Protein AF-A0A383BSN8-F1 (afdb_monomer_lite)

pLDDT: mean 92.48, std 5.54, range [63.84, 98.31]

Radius of gyration: 24.37 Å; chains: 1; bounding box: 57×32×52 Å

Sequence (77 aa):
ALLAAEVGQILPPVEITRAYVIVKLENREDIDEVDWEVKREVIRKSLLSQRENEVLGAWVTELREKADIVDNRKYYF

Foldseek 3Di:
DLVPDDAQDWDDFDDDPPDTDIDHRPDDDDDPVVVCVVVVVVVVVVVVVVVVVVVVVVVVVVVVVPDPDDDPVVVPD

InterPro domains:
  IPR046357 Peptidyl-prolyl cis-trans isomerase domain superfamily [G3DSA:3.10.50.40] (6-30)

Structure (mmCIF, N/CA/C/O backbone):
data_AF-A0A383BSN8-F1
#
_entry.id   AF-A0A383BSN8-F1
#
loop_
_atom_site.group_PDB
_atom_site.id
_atom_site.type_symbol
_atom_site.label_atom_id
_atom_site.label_alt_id
_atom_site.label_comp_id
_atom_site.label_asym_id
_atom_site.label_entity_id
_atom_site.label_seq_id
_atom_site.pdbx_PDB_ins_code
_atom_site.Cartn_x
_atom_site.Cartn_y
_atom_site.Cartn_z
_atom_site.occupancy
_atom_site.B_iso_or_equiv
_atom_site.auth_seq_id
_atom_site.auth_comp_id
_atom_site.auth_asym_id
_atom_site.auth_atom_id
_atom_site.pdbx_PDB_model_num
ATOM 1 N N . ALA A 1 1 ? -9.056 -9.687 8.661 1.00 77.00 1 ALA A N 1
ATOM 2 C CA . ALA A 1 1 ? -9.596 -10.205 9.935 1.00 77.00 1 ALA A CA 1
ATOM 3 C C . ALA A 1 1 ? -10.154 -9.073 10.805 1.00 77.00 1 ALA A C 1
ATOM 5 O O . ALA A 1 1 ? -11.359 -9.029 10.980 1.00 77.00 1 ALA A O 1
ATOM 6 N N . LEU A 1 2 ? -9.338 -8.105 11.247 1.00 85.44 2 LEU A N 1
ATOM 7 C CA . LEU A 1 2 ? -9.792 -6.996 12.111 1.00 85.44 2 LEU A CA 1
ATOM 8 C C . LEU A 1 2 ? -10.874 -6.088 11.485 1.00 85.44 2 LEU A C 1
ATOM 10 O O . LEU A 1 2 ? -11.814 -5.698 12.166 1.00 85.44 2 LEU A O 1
ATOM 14 N N . LEU A 1 3 ? -10.787 -5.808 10.178 1.00 85.12 3 LEU A N 1
ATOM 15 C CA . LEU A 1 3 ? -11.788 -5.002 9.455 1.00 85.12 3 LEU A CA 1
ATOM 16 C C . LEU A 1 3 ? -13.200 -5.614 9.458 1.00 85.12 3 LEU A C 1
ATOM 18 O O . LEU A 1 3 ? -14.176 -4.884 9.352 1.00 85.12 3 LEU A O 1
ATOM 22 N N . ALA A 1 4 ? -13.305 -6.938 9.585 1.00 87.81 4 ALA A N 1
ATOM 23 C CA . ALA A 1 4 ? -14.577 -7.659 9.610 1.00 87.81 4 ALA A CA 1
ATOM 24 C C . ALA A 1 4 ? -15.045 -8.000 11.036 1.00 87.81 4 ALA A C 1
ATOM 26 O O . ALA A 1 4 ? -16.111 -8.581 11.193 1.00 87.81 4 ALA A O 1
ATOM 27 N N . ALA A 1 5 ? -14.248 -7.682 12.062 1.00 90.25 5 ALA A N 1
ATOM 28 C CA . ALA A 1 5 ? -14.585 -7.986 13.447 1.00 90.25 5 ALA A CA 1
ATOM 29 C C . ALA A 1 5 ? -15.659 -7.031 13.983 1.00 90.25 5 ALA A C 1
ATOM 31 O O . ALA A 1 5 ? -15.717 -5.862 13.582 1.00 90.25 5 ALA A O 1
ATOM 32 N N . GLU A 1 6 ? -16.471 -7.518 14.913 1.00 91.50 6 GLU A N 1
ATOM 33 C CA . GLU A 1 6 ? -17.398 -6.697 15.689 1.00 91.50 6 GLU A CA 1
ATOM 34 C C . GLU A 1 6 ? -16.684 -6.030 16.869 1.00 91.50 6 GLU A C 1
ATOM 36 O O . GLU A 1 6 ? -15.684 -6.534 17.389 1.00 91.50 6 GLU A O 1
ATOM 41 N N . VAL A 1 7 ? -17.181 -4.868 17.300 1.00 92.81 7 VAL A N 1
ATOM 42 C CA . VAL A 1 7 ? -16.635 -4.180 18.477 1.00 92.81 7 VAL A CA 1
ATOM 43 C C . VAL A 1 7 ? -16.830 -5.068 19.709 1.00 92.81 7 VAL A C 1
ATOM 45 O O . VAL A 1 7 ? -17.906 -5.606 19.944 1.00 92.81 7 VAL A O 1
ATOM 48 N N . GLY A 1 8 ? -15.766 -5.250 20.485 1.00 92.19 8 GLY A N 1
ATOM 49 C CA . GLY A 1 8 ? -15.692 -6.165 21.620 1.00 92.19 8 GLY A CA 1
ATOM 50 C C . GLY A 1 8 ? -15.229 -7.581 21.264 1.00 92.19 8 GLY A C 1
ATOM 51 O O . GLY A 1 8 ? -14.849 -8.328 22.168 1.00 92.19 8 GLY A O 1
ATOM 52 N N . GLN A 1 9 ? -15.200 -7.954 19.980 1.00 93.75 9 GLN A N 1
ATOM 53 C CA . GLN A 1 9 ? -14.797 -9.289 19.548 1.00 93.75 9 GLN A CA 1
ATOM 54 C C . GLN A 1 9 ? -13.293 -9.511 19.745 1.00 93.75 9 GLN A C 1
ATOM 56 O O . GLN A 1 9 ? -12.460 -8.700 19.330 1.00 93.75 9 GLN A O 1
ATOM 61 N N . ILE A 1 10 ? -12.951 -10.658 20.336 1.00 93.19 10 ILE A N 1
ATOM 62 C CA . ILE A 1 10 ? -11.581 -11.171 20.395 1.00 93.19 10 ILE A CA 1
ATOM 63 C C . ILE A 1 10 ? -11.342 -12.034 19.156 1.00 93.19 10 ILE A C 1
ATOM 65 O O . ILE A 1 10 ? -12.083 -12.981 18.887 1.00 93.19 10 ILE A O 1
ATOM 69 N N . LEU A 1 11 ? -10.309 -11.696 18.392 1.00 91.69 11 LEU A N 1
ATOM 70 C CA . LEU A 1 11 ? -9.906 -12.439 17.204 1.00 91.69 11 LEU A CA 1
ATOM 71 C C . LEU A 1 11 ? -9.099 -13.691 17.583 1.00 91.69 11 LEU A C 1
ATOM 73 O O . LEU A 1 11 ? -8.361 -13.664 18.574 1.00 91.69 11 LEU A O 1
ATOM 77 N N . PRO A 1 12 ? -9.178 -14.768 16.778 1.00 90.75 12 PRO A N 1
ATOM 78 C CA . PRO A 1 12 ? -8.251 -15.890 16.889 1.00 90.75 12 PRO A CA 1
ATOM 79 C C . PRO A 1 12 ? -6.787 -15.420 16.816 1.00 90.75 12 PRO A C 1
ATOM 81 O O . PRO A 1 12 ? -6.530 -14.379 16.202 1.00 90.75 12 PRO A O 1
ATOM 84 N N . PRO A 1 13 ? -5.830 -16.175 17.394 1.00 92.00 13 PRO A N 1
ATOM 85 C CA . PRO A 1 13 ? -4.418 -15.812 17.369 1.00 92.00 13 PRO A CA 1
ATOM 86 C C . PRO A 1 13 ? -3.948 -15.502 15.949 1.00 92.00 13 PRO A C 1
ATOM 88 O O . PRO A 1 13 ? -4.069 -16.330 15.045 1.00 92.00 13 PRO A O 1
ATOM 91 N N . VAL A 1 14 ? -3.419 -14.296 15.760 1.00 90.56 14 VAL A N 1
ATOM 92 C CA . VAL A 1 14 ? -2.854 -13.858 14.487 1.00 90.56 14 VAL A CA 1
ATOM 93 C C . VAL A 1 14 ? -1.355 -14.087 14.542 1.00 90.56 14 VAL A C 1
ATOM 95 O O . VAL A 1 14 ? -0.670 -13.578 15.432 1.00 90.56 14 VAL A O 1
ATOM 98 N N . GLU A 1 15 ? -0.852 -14.864 13.593 1.00 92.62 15 GLU A N 1
ATOM 99 C CA . GLU A 1 15 ? 0.579 -15.065 13.425 1.00 92.62 15 GLU A CA 1
ATOM 100 C C . GLU A 1 15 ? 1.210 -13.819 12.794 1.00 92.62 15 GLU A C 1
ATOM 102 O O . GLU A 1 15 ? 0.768 -13.318 11.759 1.00 92.62 15 GLU A O 1
ATOM 107 N N . ILE A 1 16 ? 2.257 -13.317 13.439 1.00 91.31 16 ILE A N 1
ATOM 108 C CA . ILE A 1 16 ? 3.166 -12.308 12.902 1.00 91.31 16 ILE A CA 1
ATOM 109 C C . ILE A 1 16 ? 4.564 -12.918 12.801 1.00 91.31 16 ILE A C 1
ATOM 111 O O . ILE A 1 16 ? 4.842 -13.944 13.414 1.00 91.31 16 ILE A O 1
ATOM 115 N N . THR A 1 17 ? 5.477 -12.266 12.075 1.00 90.75 17 THR A N 1
ATOM 116 C CA . THR A 1 17 ? 6.794 -12.803 11.670 1.00 90.75 17 THR A CA 1
ATOM 117 C C . THR A 1 17 ? 7.597 -13.517 12.770 1.00 90.75 17 THR A C 1
ATOM 119 O O . THR A 1 17 ? 8.451 -14.339 12.454 1.00 90.75 17 THR A O 1
ATOM 122 N N . ARG A 1 18 ? 7.389 -13.190 14.054 1.00 91.50 18 ARG A N 1
ATOM 123 C CA . ARG A 1 18 ? 8.100 -13.810 15.187 1.00 91.50 18 ARG A CA 1
ATOM 124 C C . ARG A 1 18 ? 7.232 -14.086 16.422 1.00 91.50 18 ARG A C 1
ATOM 126 O O . ARG A 1 18 ? 7.791 -14.322 17.489 1.00 91.50 18 ARG A O 1
ATOM 133 N N . ALA A 1 19 ? 5.906 -13.998 16.332 1.00 92.12 19 ALA A N 1
ATOM 134 C CA . ALA A 1 19 ? 5.035 -14.158 17.498 1.00 92.12 19 ALA A CA 1
ATOM 135 C C . ALA A 1 19 ? 3.581 -14.439 17.106 1.00 92.12 19 ALA A C 1
ATOM 137 O O . ALA A 1 19 ? 3.185 -14.259 15.958 1.00 92.12 19 ALA A O 1
ATOM 138 N N . TYR A 1 20 ? 2.779 -14.811 18.099 1.00 93.56 20 TYR A N 1
ATOM 139 C CA . TYR A 1 20 ? 1.325 -14.845 17.997 1.00 93.56 20 TYR A CA 1
ATOM 140 C C . TYR A 1 20 ? 0.746 -13.713 18.834 1.00 93.56 20 TYR A C 1
ATOM 142 O O . TYR A 1 20 ? 1.159 -13.511 19.978 1.00 93.56 20 TYR A O 1
ATOM 150 N N . VAL A 1 21 ? -0.206 -12.976 18.268 1.00 92.88 21 VAL A N 1
ATOM 151 C CA . VAL A 1 21 ? -0.898 -11.885 18.958 1.00 92.88 21 VAL A CA 1
ATOM 152 C C . VAL A 1 21 ? -2.391 -12.166 19.035 1.00 92.88 21 VAL A C 1
ATOM 154 O O . VAL A 1 21 ? -2.996 -12.665 18.087 1.00 92.88 21 VAL A O 1
ATOM 157 N N . ILE A 1 22 ? -2.989 -11.838 20.177 1.00 92.31 22 ILE A N 1
ATOM 158 C CA . ILE A 1 22 ? -4.440 -11.838 20.367 1.00 92.31 22 ILE A CA 1
ATOM 159 C C . ILE A 1 22 ? -4.886 -10.382 20.342 1.00 92.31 22 ILE A C 1
ATOM 161 O O . ILE A 1 22 ? -4.318 -9.545 21.041 1.00 92.31 22 ILE A O 1
ATOM 165 N N . VAL A 1 23 ? -5.889 -10.083 19.523 1.00 92.06 23 VAL A N 1
ATOM 166 C CA . VAL A 1 23 ? -6.376 -8.718 19.310 1.00 92.06 23 VAL A CA 1
ATOM 167 C C . VAL A 1 23 ? -7.854 -8.663 19.664 1.00 92.06 23 VAL A C 1
ATOM 169 O O . VAL A 1 23 ? -8.630 -9.506 19.215 1.00 92.06 23 VAL A O 1
ATOM 172 N N . LYS A 1 24 ? -8.242 -7.658 20.450 1.00 92.56 24 LYS A N 1
ATOM 173 C CA . LYS A 1 24 ? -9.636 -7.300 20.710 1.00 92.56 24 LYS A CA 1
ATOM 174 C C . LYS A 1 24 ? -9.933 -5.970 20.032 1.00 92.56 24 LYS A C 1
ATOM 176 O O . LYS A 1 24 ? -9.151 -5.030 20.162 1.00 92.56 24 LYS A O 1
ATOM 181 N N . LEU A 1 25 ? -11.041 -5.893 19.302 1.00 92.88 25 LEU A N 1
ATOM 182 C CA . LEU A 1 25 ? -11.490 -4.627 18.730 1.00 92.88 25 LEU A CA 1
ATOM 183 C C . LEU A 1 25 ? -12.181 -3.804 19.825 1.00 92.88 25 LEU A C 1
ATOM 185 O O . LEU A 1 25 ? -13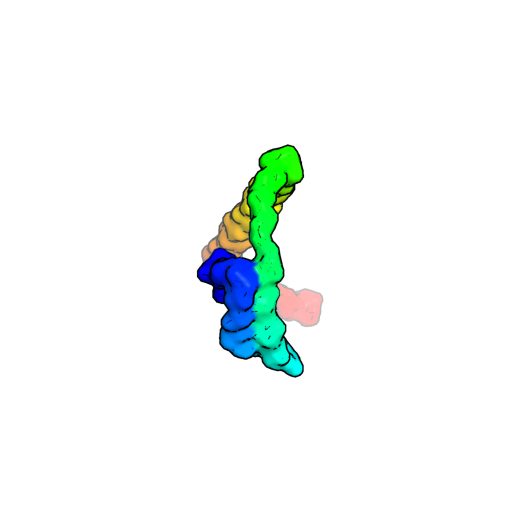.263 -4.174 20.261 1.00 92.88 25 LEU A O 1
ATOM 189 N N . GLU A 1 26 ? -11.571 -2.716 20.293 1.00 92.75 26 GLU A N 1
ATOM 190 C CA . GLU A 1 26 ? -12.159 -1.879 21.357 1.00 92.75 26 GLU A CA 1
ATOM 191 C C . GLU A 1 26 ? -13.175 -0.866 20.821 1.00 92.75 26 GLU A C 1
ATOM 193 O O . GLU A 1 26 ? -14.227 -0.665 21.421 1.00 92.75 26 GLU A O 1
ATOM 198 N N . ASN A 1 27 ? -12.888 -0.246 19.679 1.00 92.06 27 ASN A N 1
ATOM 199 C CA . ASN A 1 27 ? -13.775 0.704 19.021 1.00 92.06 27 ASN A CA 1
ATOM 200 C C . ASN A 1 27 ? -13.554 0.692 17.500 1.00 92.06 27 ASN A C 1
ATOM 202 O O . ASN A 1 27 ? -12.573 0.146 16.990 1.00 92.06 27 ASN A O 1
ATOM 206 N N . ARG A 1 28 ? -14.493 1.291 16.769 1.00 89.31 28 ARG A N 1
ATOM 207 C CA . ARG A 1 28 ? -14.344 1.636 15.356 1.00 89.31 28 ARG A CA 1
ATOM 208 C C . ARG A 1 28 ? -14.827 3.064 15.200 1.00 89.31 28 ARG A C 1
ATOM 210 O O . ARG A 1 28 ? -15.982 3.344 15.500 1.00 89.31 28 ARG A O 1
ATOM 217 N N . GLU A 1 29 ? -13.922 3.938 14.800 1.00 88.81 29 GLU A N 1
ATOM 218 C CA . GLU A 1 29 ? -14.257 5.327 14.516 1.00 88.81 29 GLU A CA 1
ATOM 219 C C . GLU A 1 29 ? -14.829 5.436 13.105 1.00 88.81 29 GLU A C 1
ATOM 221 O O . GLU A 1 29 ? -14.430 4.695 12.197 1.00 88.81 29 GLU A O 1
ATOM 226 N N . ASP A 1 30 ? -15.786 6.345 12.951 1.00 88.69 30 ASP A N 1
ATOM 227 C CA . ASP A 1 30 ? -16.294 6.731 11.644 1.00 88.69 30 ASP A CA 1
ATOM 228 C C . ASP A 1 30 ? -15.223 7.502 10.872 1.00 88.69 30 ASP A C 1
ATOM 230 O O . ASP A 1 30 ? -14.249 8.012 11.431 1.00 88.69 30 ASP A O 1
ATOM 234 N N . ILE A 1 31 ? -15.393 7.565 9.554 1.00 88.75 31 ILE A N 1
ATOM 235 C CA . ILE A 1 31 ? -14.459 8.297 8.710 1.00 88.75 31 ILE A CA 1
ATOM 236 C C . ILE A 1 31 ? -14.501 9.790 9.051 1.00 88.75 31 ILE A C 1
ATOM 238 O O 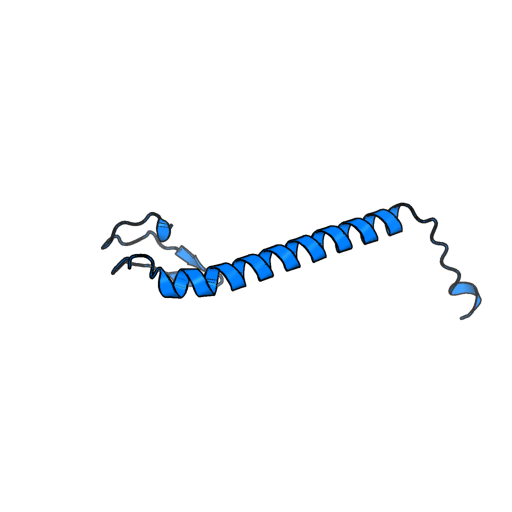. ILE A 1 31 ? -15.558 10.418 9.041 1.00 88.75 31 ILE A O 1
ATOM 242 N N . ASP A 1 32 ? -13.333 10.368 9.320 1.00 93.31 32 ASP A N 1
ATOM 243 C CA . ASP A 1 32 ? -13.175 11.817 9.346 1.00 93.31 32 ASP A CA 1
ATOM 244 C C . ASP A 1 32 ? -13.114 12.309 7.895 1.00 93.31 32 ASP A C 1
ATOM 246 O O . ASP A 1 32 ? -12.122 12.104 7.192 1.00 93.31 32 ASP A O 1
ATOM 250 N N . GLU A 1 33 ? -14.205 12.914 7.424 1.00 92.12 33 GLU A N 1
ATOM 251 C CA . GLU A 1 33 ? -14.318 13.391 6.043 1.00 92.12 33 GLU A CA 1
ATOM 252 C C . GLU A 1 33 ? -13.274 14.468 5.704 1.00 92.12 33 GLU A C 1
ATOM 254 O O . GLU A 1 33 ? -12.785 14.513 4.575 1.00 92.12 33 GLU A O 1
ATOM 259 N N . VAL A 1 34 ? -12.883 15.309 6.668 1.00 92.88 34 VAL A N 1
ATOM 260 C CA . VAL A 1 34 ? -11.914 16.394 6.442 1.00 92.88 34 VAL A CA 1
ATOM 261 C C . VAL A 1 34 ? -10.510 15.821 6.274 1.00 92.88 34 VAL A C 1
ATOM 263 O O . VAL A 1 34 ? -9.799 16.169 5.328 1.00 92.88 34 VAL A O 1
ATOM 266 N N . ASP A 1 35 ? -10.117 14.912 7.164 1.00 93.75 35 ASP A N 1
ATOM 267 C CA . ASP A 1 35 ? -8.846 14.191 7.060 1.00 93.75 35 ASP A CA 1
ATOM 268 C C . ASP A 1 35 ? -8.809 13.286 5.813 1.00 93.75 35 ASP A C 1
ATOM 270 O O . ASP A 1 35 ? -7.786 13.207 5.120 1.00 93.75 35 ASP A O 1
ATOM 274 N N . TRP A 1 36 ? -9.942 12.669 5.458 1.00 93.69 36 TRP A N 1
ATOM 275 C CA . TRP A 1 36 ? -10.081 11.876 4.240 1.00 93.69 36 TRP A CA 1
ATOM 276 C C . TRP A 1 36 ? -9.814 12.694 2.979 1.00 93.69 36 TRP A C 1
ATOM 278 O O . TRP A 1 36 ? -9.050 12.235 2.133 1.00 93.69 36 TRP A O 1
ATOM 288 N N . GLU A 1 37 ? -10.378 13.895 2.836 1.00 93.50 37 GLU A N 1
ATOM 289 C CA . GLU A 1 37 ? -10.158 14.726 1.645 1.00 93.50 37 GLU A CA 1
ATOM 290 C C . GLU A 1 37 ? -8.667 15.019 1.412 1.00 93.50 37 GLU A C 1
ATOM 292 O O . GLU A 1 37 ? -8.176 14.920 0.282 1.00 93.50 37 GLU A O 1
ATOM 297 N N . VAL A 1 38 ? -7.919 15.295 2.485 1.00 94.06 38 VAL A N 1
ATOM 298 C CA . VAL A 1 38 ? -6.467 15.521 2.419 1.00 94.06 38 VAL A CA 1
ATOM 299 C C . VAL A 1 38 ? -5.735 14.232 2.038 1.00 94.06 38 VAL A C 1
ATOM 301 O O . VAL A 1 38 ? -4.909 14.223 1.118 1.00 94.06 38 VAL A O 1
ATOM 304 N N . LYS A 1 39 ? -6.049 13.118 2.710 1.00 95.12 39 LYS A N 1
ATOM 305 C CA . LYS A 1 39 ? -5.416 11.817 2.451 1.00 95.12 39 LYS A CA 1
ATOM 306 C C . LYS A 1 39 ? -5.734 11.284 1.059 1.00 95.12 39 LYS A C 1
ATOM 308 O O . LYS A 1 39 ? -4.863 10.683 0.433 1.00 95.12 39 LYS A O 1
ATOM 313 N N . ARG A 1 40 ? -6.933 11.537 0.536 1.00 96.06 40 ARG A N 1
ATOM 314 C CA . ARG A 1 40 ? -7.382 11.089 -0.785 1.00 96.06 40 ARG A CA 1
ATOM 315 C C . ARG A 1 40 ? -6.462 11.596 -1.887 1.00 96.06 40 ARG A C 1
ATOM 317 O O . ARG A 1 40 ? -6.072 10.817 -2.756 1.00 96.06 40 ARG A O 1
ATOM 324 N N . GLU A 1 41 ? -6.076 12.870 -1.846 1.00 95.69 41 GLU A N 1
ATOM 325 C CA . GLU A 1 41 ? -5.152 13.435 -2.836 1.00 95.69 41 GLU A CA 1
ATOM 326 C C . GLU A 1 41 ? -3.761 12.798 -2.756 1.00 95.69 41 GLU A C 1
ATOM 328 O O . GLU A 1 41 ? -3.152 12.495 -3.785 1.00 95.69 41 GLU A O 1
ATOM 333 N N . VAL A 1 42 ? -3.268 12.542 -1.542 1.00 96.88 42 VAL A N 1
ATOM 334 C CA . VAL A 1 42 ? -1.977 11.873 -1.321 1.00 96.88 42 VAL A CA 1
ATOM 335 C C . VAL A 1 42 ? -2.010 10.433 -1.839 1.00 96.88 42 VAL A C 1
ATOM 337 O O . VAL A 1 42 ? -1.114 10.023 -2.579 1.00 96.88 42 VAL A O 1
ATOM 340 N N . ILE A 1 43 ? -3.064 9.681 -1.511 1.00 97.62 43 ILE A N 1
ATOM 341 C CA . ILE A 1 43 ? -3.272 8.305 -1.976 1.00 97.62 43 ILE A CA 1
ATOM 342 C C . ILE A 1 43 ? -3.345 8.279 -3.503 1.00 97.62 43 ILE A C 1
ATOM 344 O O . ILE A 1 43 ? -2.640 7.488 -4.128 1.00 97.62 43 ILE A O 1
ATOM 348 N N . ARG A 1 44 ? -4.127 9.174 -4.121 1.00 97.69 44 ARG A N 1
ATOM 349 C CA . ARG A 1 44 ? -4.249 9.248 -5.583 1.00 97.69 44 ARG A CA 1
ATOM 350 C C . ARG A 1 44 ? -2.896 9.490 -6.247 1.00 97.69 44 ARG A C 1
ATOM 352 O O . ARG A 1 44 ? -2.556 8.779 -7.188 1.00 97.69 44 ARG A O 1
ATOM 359 N N . LYS A 1 45 ? -2.116 10.458 -5.756 1.00 97.81 45 LYS A N 1
ATOM 360 C CA . LYS A 1 45 ? -0.775 10.754 -6.290 1.00 97.81 45 LYS A CA 1
ATOM 361 C C . LYS A 1 45 ? 0.170 9.561 -6.155 1.00 97.81 45 LYS A C 1
ATOM 363 O O . LYS A 1 45 ? 0.890 9.250 -7.099 1.00 97.81 45 LYS A O 1
ATOM 368 N N . SER A 1 46 ? 0.137 8.875 -5.013 1.00 98.06 46 SER A N 1
ATOM 369 C CA . SER A 1 46 ? 0.942 7.672 -4.785 1.00 98.06 46 SER A CA 1
ATOM 370 C C . SER A 1 46 ? 0.572 6.548 -5.756 1.00 98.06 46 SER A C 1
ATOM 372 O O . SER A 1 46 ? 1.454 5.979 -6.395 1.00 98.06 46 SER A O 1
ATOM 374 N N . LEU A 1 47 ? -0.724 6.267 -5.928 1.00 98.25 47 LEU A N 1
ATOM 375 C CA . LEU A 1 47 ? -1.205 5.234 -6.850 1.00 98.25 47 LEU A CA 1
ATOM 376 C C . LEU A 1 47 ? -0.858 5.553 -8.308 1.00 98.25 47 LEU A C 1
ATOM 378 O O . LEU A 1 47 ? -0.450 4.662 -9.050 1.00 98.25 47 LEU A O 1
ATOM 382 N N . LEU A 1 48 ? -0.980 6.821 -8.710 1.00 98.31 48 LEU A N 1
ATOM 383 C CA . LEU A 1 48 ? -0.612 7.253 -10.055 1.00 98.31 48 LEU A CA 1
ATOM 384 C C . LEU A 1 48 ? 0.884 7.042 -10.308 1.00 98.31 48 LEU A C 1
ATOM 386 O O . LEU A 1 48 ? 1.248 6.398 -11.286 1.00 98.31 48 LEU A O 1
ATOM 390 N N . SER A 1 49 ? 1.738 7.497 -9.388 1.00 98.12 49 SER A N 1
ATOM 391 C CA . SER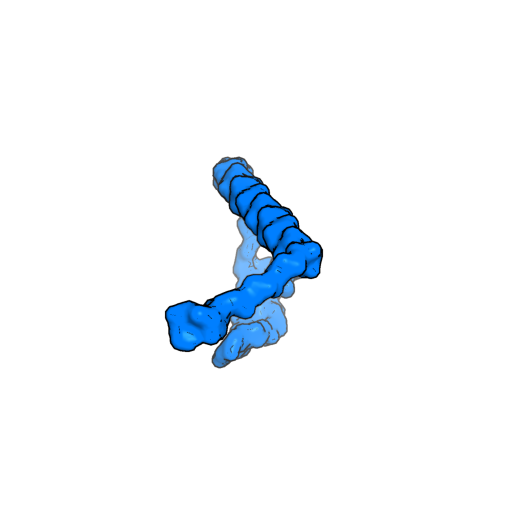 A 1 49 ? 3.188 7.327 -9.511 1.00 98.12 49 SER A CA 1
ATOM 392 C C . SER A 1 49 ? 3.602 5.851 -9.531 1.00 98.12 49 SER A C 1
ATOM 394 O O . SER A 1 49 ? 4.470 5.461 -10.310 1.00 98.12 49 SER A O 1
ATOM 396 N N . GLN A 1 50 ? 2.961 4.995 -8.727 1.00 98.1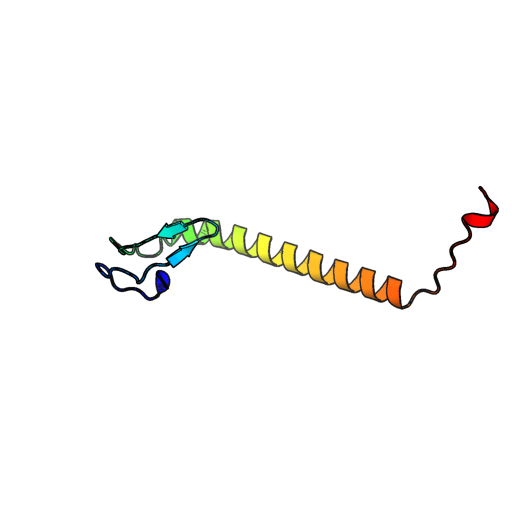2 50 GLN A N 1
ATOM 397 C CA . GLN A 1 50 ? 3.189 3.547 -8.780 1.00 98.12 50 GLN A CA 1
ATOM 398 C C . GLN A 1 50 ? 2.857 2.979 -10.164 1.00 98.12 50 GLN A C 1
ATOM 400 O O . GLN A 1 50 ? 3.663 2.241 -10.731 1.00 98.12 50 GLN A O 1
ATOM 405 N N . ARG A 1 51 ? 1.711 3.365 -10.737 1.00 98.25 51 ARG A N 1
ATOM 406 C CA . ARG A 1 51 ? 1.279 2.880 -12.050 1.00 98.25 51 ARG A CA 1
ATOM 407 C C . ARG A 1 51 ? 2.180 3.370 -13.182 1.00 98.25 51 ARG A C 1
ATOM 409 O O . ARG A 1 51 ? 2.499 2.595 -14.077 1.00 98.25 51 ARG A O 1
ATOM 416 N N . GLU A 1 52 ? 2.604 4.629 -13.143 1.00 98.00 52 GLU A N 1
ATOM 417 C CA . GLU A 1 52 ? 3.550 5.192 -14.114 1.00 98.00 52 GLU A CA 1
ATOM 418 C C . GLU A 1 52 ? 4.875 4.423 -14.106 1.00 98.00 52 GLU A C 1
ATOM 420 O O . GLU A 1 52 ? 5.353 4.002 -15.159 1.00 98.00 52 GLU A O 1
ATOM 425 N N . ASN A 1 53 ? 5.433 4.171 -12.919 1.00 97.94 53 ASN A N 1
ATOM 426 C CA . ASN A 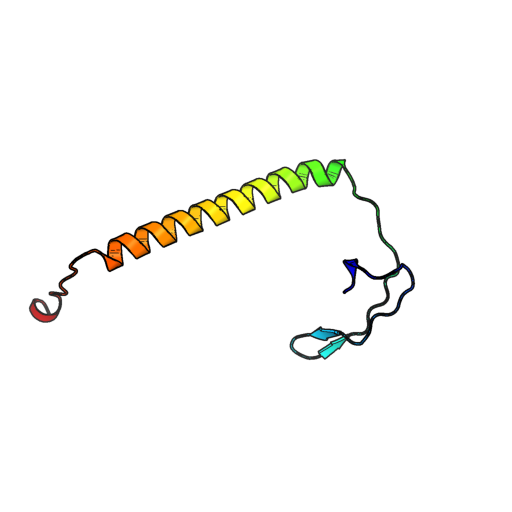1 53 ? 6.669 3.405 -12.774 1.00 97.94 53 ASN A CA 1
ATOM 427 C C . ASN A 1 53 ? 6.526 1.963 -13.283 1.00 97.94 53 ASN A C 1
ATOM 429 O O . ASN A 1 53 ? 7.432 1.456 -13.941 1.00 97.94 53 ASN A O 1
ATOM 433 N N . GLU A 1 54 ? 5.393 1.311 -13.013 1.00 98.00 54 GLU A N 1
ATOM 434 C CA . GLU A 1 54 ? 5.104 -0.038 -13.509 1.00 98.00 54 GLU A CA 1
ATOM 435 C C . GLU A 1 54 ? 5.071 -0.077 -15.043 1.00 98.00 54 GLU A C 1
ATOM 437 O O . GLU A 1 54 ? 5.727 -0.918 -15.657 1.00 98.00 54 GLU A O 1
ATOM 442 N N . VAL A 1 55 ? 4.359 0.864 -15.671 1.00 98.19 55 VAL A N 1
ATOM 443 C CA . VAL A 1 55 ? 4.248 0.949 -17.134 1.00 98.19 55 VAL A CA 1
ATOM 444 C C . VAL A 1 55 ? 5.606 1.234 -17.774 1.00 98.19 55 VAL A C 1
ATOM 446 O O . VAL A 1 55 ? 5.975 0.571 -18.742 1.00 98.19 55 VAL A O 1
ATOM 449 N N . LEU A 1 56 ? 6.375 2.178 -17.226 1.00 97.75 56 LEU A N 1
ATOM 450 C CA . LEU A 1 56 ? 7.714 2.490 -17.727 1.00 97.75 56 LEU A CA 1
ATOM 451 C C . LEU A 1 56 ? 8.668 1.301 -17.571 1.00 97.75 56 LEU A C 1
ATOM 453 O O . LEU A 1 56 ? 9.409 0.983 -18.502 1.00 97.75 56 LEU A O 1
ATOM 457 N N . GLY A 1 57 ? 8.634 0.618 -16.425 1.00 97.69 57 GLY A N 1
ATOM 458 C CA . GLY A 1 57 ? 9.442 -0.574 -16.180 1.00 97.69 57 GLY A CA 1
ATOM 459 C C . GLY A 1 57 ? 9.105 -1.717 -17.139 1.00 97.69 57 GLY A C 1
ATOM 460 O O . GLY A 1 57 ? 10.013 -2.335 -17.702 1.00 97.69 57 GLY A O 1
ATOM 461 N N . ALA A 1 58 ? 7.813 -1.957 -17.378 1.00 97.69 58 ALA A N 1
ATOM 462 C CA . ALA A 1 58 ? 7.347 -2.953 -18.337 1.00 97.69 58 ALA A CA 1
ATOM 463 C C . ALA A 1 58 ? 7.798 -2.610 -19.763 1.00 97.69 58 ALA A C 1
ATOM 465 O O . ALA A 1 58 ? 8.361 -3.458 -20.451 1.00 97.69 58 ALA A O 1
ATOM 466 N N . TRP A 1 59 ? 7.643 -1.350 -20.174 1.00 97.69 59 TRP A N 1
ATOM 467 C CA . TRP A 1 59 ? 8.053 -0.883 -21.498 1.00 97.69 59 TRP A CA 1
ATOM 468 C C . TRP A 1 59 ? 9.564 -1.030 -21.739 1.00 97.69 59 TRP A C 1
ATOM 470 O O . TRP A 1 59 ? 9.983 -1.547 -22.774 1.00 97.69 59 TRP A O 1
ATOM 480 N N . VAL A 1 60 ? 10.404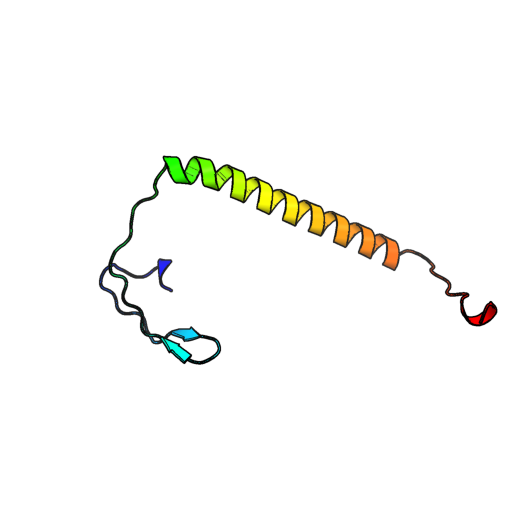 -0.640 -20.773 1.00 96.81 60 VAL A N 1
ATOM 481 C CA . VAL A 1 60 ? 11.866 -0.817 -20.870 1.00 96.81 60 VAL A CA 1
ATOM 482 C C . VAL A 1 60 ? 12.245 -2.296 -20.934 1.00 96.81 60 VAL A C 1
ATOM 484 O O . VAL A 1 60 ? 13.163 -2.663 -21.669 1.00 96.81 60 VAL A O 1
ATOM 487 N N . THR A 1 61 ? 11.556 -3.143 -20.170 1.00 96.94 61 THR A N 1
ATOM 488 C CA . THR A 1 61 ? 11.790 -4.591 -20.178 1.00 96.94 61 THR A CA 1
ATOM 489 C C . THR A 1 61 ? 11.467 -5.183 -21.547 1.00 96.94 61 THR A C 1
ATOM 491 O O . THR A 1 61 ? 12.325 -5.832 -22.138 1.00 96.94 61 THR A O 1
ATOM 494 N N . GLU A 1 62 ? 10.306 -4.850 -22.112 1.00 97.38 62 GLU A N 1
ATOM 495 C CA . GLU A 1 62 ? 9.897 -5.301 -23.444 1.00 97.38 62 GLU A CA 1
ATOM 496 C C . GLU A 1 62 ? 10.879 -4.850 -24.539 1.00 97.38 62 GLU A C 1
ATOM 498 O O . GLU A 1 62 ? 11.241 -5.630 -25.422 1.00 97.38 62 GLU A O 1
ATOM 503 N N . LEU A 1 63 ? 11.355 -3.601 -24.481 1.00 96.44 63 LEU A N 1
ATOM 504 C CA . LEU A 1 63 ? 12.356 -3.099 -25.426 1.00 96.44 63 LEU A CA 1
ATOM 505 C C . LEU A 1 63 ? 13.675 -3.870 -25.341 1.00 96.44 63 LEU A C 1
ATOM 507 O O . LEU A 1 63 ? 14.273 -4.164 -26.374 1.00 96.44 63 LEU A O 1
ATOM 511 N N . ARG A 1 64 ? 14.134 -4.194 -24.128 1.00 94.00 64 ARG A N 1
ATOM 512 C CA . ARG A 1 64 ? 15.362 -4.973 -23.921 1.00 94.00 64 ARG A CA 1
ATOM 513 C C . ARG A 1 64 ? 15.226 -6.399 -24.431 1.00 94.00 64 ARG A C 1
ATOM 515 O O . ARG A 1 64 ? 16.160 -6.887 -25.049 1.00 94.00 64 ARG A O 1
ATOM 522 N N . GLU A 1 65 ? 14.086 -7.042 -24.198 1.00 95.12 65 GLU A N 1
ATOM 523 C CA . GLU A 1 65 ? 13.818 -8.404 -24.679 1.00 95.12 65 GLU A CA 1
ATOM 524 C C . GLU A 1 65 ? 13.782 -8.488 -26.208 1.00 95.12 65 GLU A C 1
ATOM 526 O O . GLU A 1 65 ? 14.194 -9.492 -26.785 1.00 95.12 65 GLU A O 1
ATOM 531 N N . LYS A 1 66 ? 13.307 -7.430 -26.875 1.00 95.50 66 LYS A N 1
ATOM 532 C CA . LYS A 1 66 ? 13.240 -7.351 -28.342 1.00 95.50 66 LYS A CA 1
ATOM 533 C C . LYS A 1 66 ? 14.534 -6.874 -28.999 1.00 95.50 66 LYS A C 1
ATOM 535 O O . LYS A 1 66 ? 14.664 -6.991 -30.217 1.00 95.50 66 LYS A O 1
ATOM 540 N N . ALA A 1 67 ? 15.454 -6.287 -28.240 1.00 93.62 67 ALA A N 1
ATOM 541 C CA . ALA A 1 67 ? 16.694 -5.753 -28.779 1.00 93.62 67 ALA A CA 1
ATOM 542 C C . ALA A 1 67 ? 17.721 -6.869 -29.004 1.00 93.62 67 ALA A C 1
ATOM 544 O O . ALA A 1 67 ? 17.958 -7.701 -28.131 1.00 93.62 67 ALA A O 1
ATOM 545 N N . ASP A 1 68 ? 18.391 -6.837 -30.154 1.00 91.06 68 ASP A N 1
ATOM 546 C CA . ASP A 1 68 ? 19.594 -7.636 -30.372 1.00 91.06 68 ASP A CA 1
ATOM 547 C C . ASP A 1 68 ? 20.785 -6.935 -29.700 1.00 91.06 68 ASP A C 1
ATOM 549 O O . ASP A 1 68 ? 21.301 -5.927 -30.192 1.00 91.06 68 ASP A O 1
ATOM 553 N N . ILE A 1 69 ? 21.162 -7.411 -28.511 1.00 88.25 69 ILE A N 1
ATOM 554 C CA . ILE A 1 69 ? 22.215 -6.813 -27.684 1.00 88.25 69 ILE A CA 1
ATOM 555 C C . ILE A 1 69 ? 23.463 -7.695 -27.755 1.00 88.25 69 ILE A C 1
ATOM 557 O O . ILE A 1 69 ? 23.534 -8.749 -27.125 1.00 88.25 69 ILE A O 1
ATOM 561 N N . VAL A 1 70 ? 24.485 -7.225 -28.474 1.00 88.88 70 VAL A N 1
ATOM 562 C CA . VAL A 1 70 ? 25.793 -7.893 -28.556 1.00 88.88 70 VAL A CA 1
ATOM 563 C C . VAL A 1 70 ? 26.772 -7.275 -27.558 1.00 88.88 70 VAL A C 1
ATOM 565 O O . VAL A 1 70 ? 27.117 -6.095 -27.645 1.00 88.88 70 VAL A O 1
ATOM 568 N N . ASP A 1 71 ? 27.267 -8.088 -26.625 1.00 87.12 71 ASP A N 1
ATOM 569 C CA . ASP A 1 71 ? 28.298 -7.680 -25.671 1.00 87.12 71 ASP A CA 1
ATOM 570 C C . ASP A 1 71 ? 29.710 -7.845 -26.257 1.00 87.12 71 ASP A C 1
ATOM 572 O O . ASP A 1 71 ? 30.226 -8.955 -26.412 1.00 87.12 71 ASP A O 1
ATOM 576 N N . ASN A 1 72 ? 30.356 -6.716 -26.552 1.00 90.00 72 ASN A N 1
ATOM 577 C CA . ASN A 1 72 ? 31.701 -6.657 -27.127 1.00 90.00 72 ASN A CA 1
ATOM 578 C C . ASN A 1 72 ? 32.803 -6.338 -26.101 1.00 90.00 72 ASN A C 1
ATOM 580 O O . ASN A 1 72 ? 33.939 -6.069 -26.489 1.00 90.00 72 ASN A O 1
ATOM 584 N N . ARG A 1 73 ? 32.521 -6.380 -24.793 1.00 88.06 73 ARG A N 1
ATOM 585 C CA . ARG A 1 73 ? 33.497 -5.986 -23.756 1.00 88.06 73 ARG A CA 1
ATOM 586 C C . ARG A 1 73 ? 34.767 -6.842 -23.754 1.00 88.06 73 ARG A C 1
ATOM 588 O O . ARG A 1 73 ? 35.839 -6.323 -23.471 1.00 88.06 73 ARG A O 1
ATOM 595 N N . LYS A 1 74 ? 34.676 -8.110 -24.162 1.00 85.31 74 LYS A N 1
ATOM 596 C CA . LYS A 1 74 ? 35.818 -9.038 -24.291 1.00 85.31 74 LYS A CA 1
ATOM 597 C C . LYS A 1 74 ? 36.904 -8.610 -25.293 1.00 85.31 74 LYS A C 1
ATOM 599 O O . LYS A 1 74 ? 37.947 -9.245 -25.340 1.00 85.31 74 LYS A O 1
ATOM 604 N N . TYR A 1 75 ? 36.644 -7.612 -26.141 1.00 83.69 75 TYR A N 1
ATOM 605 C CA . TYR A 1 75 ? 37.607 -7.130 -27.140 1.00 83.69 75 TYR A CA 1
ATOM 606 C C . TYR A 1 75 ? 38.429 -5.925 -26.663 1.00 83.69 75 TYR A C 1
ATOM 608 O O . TYR A 1 75 ? 39.305 -5.466 -27.392 1.00 83.69 75 TYR A O 1
ATOM 616 N N . TYR A 1 76 ? 38.141 -5.405 -25.467 1.00 77.62 76 TYR A N 1
ATOM 617 C CA . TYR A 1 76 ? 38.741 -4.173 -24.951 1.00 77.62 76 TYR A CA 1
ATOM 618 C C . TYR A 1 76 ? 39.409 -4.336 -23.572 1.00 77.62 76 TYR A C 1
ATOM 620 O O . TYR A 1 76 ? 40.001 -3.370 -23.092 1.00 77.62 76 TYR A O 1
ATOM 628 N N . PHE A 1 77 ? 39.343 -5.527 -22.959 1.00 63.84 77 PHE A N 1
ATOM 629 C CA . PHE A 1 77 ? 39.982 -5.872 -21.681 1.00 63.84 77 PHE A CA 1
ATOM 630 C C . PHE A 1 77 ? 40.764 -7.179 -21.785 1.00 63.84 77 PHE A C 1
ATOM 632 O O . PHE A 1 77 ? 40.254 -8.102 -22.462 1.00 63.84 77 PHE A O 1
#

Secondary structure (DSSP, 8-state):
-GGGPPTTPBPPPEEETTEEE--B----PPP-HHHHHHHHHHHHHHHHHHHHHHHHHHHHHHHHHHS-----GGGT-

Organism: NCBI:txid408172